Protein AF-A0A495XMD1-F1 (afdb_monomer)

Radius of gyration: 16.18 Å; Cα contacts (8 Å, |Δi|>4): 83; chains: 1; bounding box: 60×33×30 Å

Structure (mmCIF, N/CA/C/O backbone):
data_AF-A0A495XMD1-F1
#
_entry.id   AF-A0A495XMD1-F1
#
loop_
_atom_site.group_PDB
_atom_site.id
_atom_site.type_symbol
_atom_site.label_atom_id
_atom_site.label_alt_id
_atom_site.label_comp_id
_atom_site.label_asym_id
_atom_site.label_entity_id
_atom_site.label_seq_id
_atom_site.pdbx_PDB_ins_code
_atom_site.Cartn_x
_atom_site.Cartn_y
_atom_site.Cartn_z
_atom_site.occupancy
_atom_site.B_iso_or_equiv
_atom_site.auth_seq_id
_atom_site.auth_comp_id
_atom_site.auth_asym_id
_atom_site.auth_atom_id
_atom_site.pdbx_PDB_model_num
ATOM 1 N N . MET A 1 1 ? 47.849 -8.778 -6.206 1.00 33.56 1 MET A N 1
ATOM 2 C CA . MET A 1 1 ? 46.667 -8.423 -7.021 1.00 33.56 1 MET A CA 1
ATOM 3 C C . MET A 1 1 ? 45.785 -7.537 -6.158 1.00 33.56 1 MET A C 1
ATOM 5 O O . MET A 1 1 ? 45.393 -7.989 -5.093 1.00 33.56 1 MET A O 1
ATOM 9 N N . ALA A 1 2 ? 45.587 -6.270 -6.526 1.00 39.09 2 ALA A N 1
ATOM 10 C CA . ALA A 1 2 ? 44.820 -5.316 -5.726 1.00 39.09 2 ALA A CA 1
ATOM 11 C C . ALA A 1 2 ? 43.390 -5.229 -6.270 1.00 39.09 2 ALA A C 1
ATOM 13 O O . ALA A 1 2 ? 43.200 -4.904 -7.441 1.00 39.09 2 ALA A O 1
ATOM 14 N N . ILE A 1 3 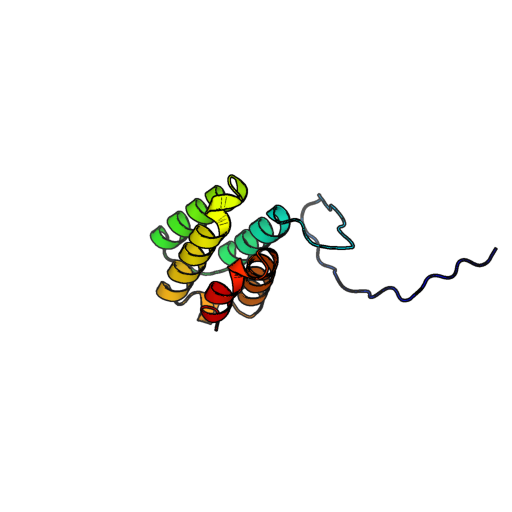? 42.402 -5.543 -5.433 1.00 37.47 3 ILE A N 1
ATOM 15 C CA . ILE A 1 3 ? 40.986 -5.373 -5.758 1.00 37.47 3 ILE A CA 1
ATOM 16 C C . ILE A 1 3 ? 40.556 -4.043 -5.138 1.00 37.47 3 ILE A C 1
ATOM 18 O O . ILE A 1 3 ? 40.462 -3.923 -3.919 1.00 37.47 3 ILE A O 1
ATOM 22 N N . ASN A 1 4 ? 40.337 -3.034 -5.983 1.00 34.25 4 ASN A N 1
ATOM 23 C CA . ASN A 1 4 ? 39.693 -1.786 -5.586 1.00 34.25 4 ASN A CA 1
ATOM 24 C C . ASN A 1 4 ? 38.201 -2.059 -5.379 1.00 34.25 4 ASN A C 1
ATOM 26 O O . ASN A 1 4 ? 37.441 -2.134 -6.342 1.00 34.25 4 ASN A O 1
ATOM 30 N N . ILE A 1 5 ? 37.787 -2.225 -4.126 1.00 39.69 5 ILE A N 1
ATOM 31 C CA . ILE A 1 5 ? 36.374 -2.255 -3.755 1.00 39.69 5 ILE A CA 1
ATOM 32 C C . ILE A 1 5 ? 35.972 -0.812 -3.421 1.00 39.69 5 ILE A C 1
ATOM 34 O O . ILE A 1 5 ? 36.284 -0.307 -2.344 1.00 39.69 5 ILE A O 1
ATOM 38 N N . GLY A 1 6 ? 35.319 -0.131 -4.365 1.00 34.97 6 GLY A N 1
ATOM 39 C CA . GLY A 1 6 ? 34.662 1.153 -4.110 1.00 34.97 6 GLY A CA 1
ATOM 40 C C . GLY A 1 6 ? 33.524 1.013 -3.091 1.00 34.97 6 GLY A C 1
ATOM 41 O O . GLY A 1 6 ? 32.921 -0.053 -2.973 1.00 34.97 6 GLY A O 1
ATOM 42 N N . SER A 1 7 ? 33.278 2.097 -2.352 1.00 41.47 7 SER A N 1
ATOM 43 C C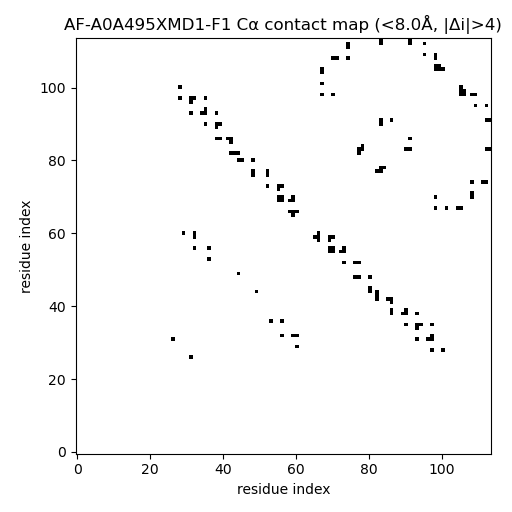A . SER A 1 7 ? 32.345 2.273 -1.229 1.00 41.47 7 SER A CA 1
ATOM 44 C C . SER A 1 7 ? 31.161 1.298 -1.180 1.00 41.47 7 SER A C 1
ATOM 46 O O . SER A 1 7 ? 30.182 1.451 -1.908 1.00 41.47 7 SER A O 1
ATOM 48 N N . GLN A 1 8 ? 31.214 0.331 -0.261 1.00 39.41 8 GLN A N 1
ATOM 49 C CA . GLN A 1 8 ? 30.073 -0.523 0.066 1.00 39.41 8 GLN A CA 1
ATOM 50 C C . GLN A 1 8 ? 29.243 0.154 1.160 1.00 39.41 8 GLN A C 1
ATOM 52 O O . GLN A 1 8 ? 29.664 0.236 2.313 1.00 39.41 8 GLN A O 1
ATOM 57 N N . HIS A 1 9 ? 28.068 0.665 0.792 1.00 36.72 9 HIS A N 1
ATOM 58 C CA . HIS A 1 9 ? 27.081 1.152 1.751 1.00 36.72 9 HIS A CA 1
ATOM 59 C C . HIS A 1 9 ? 26.444 -0.064 2.435 1.00 36.72 9 HIS A C 1
ATOM 61 O O . HIS A 1 9 ? 25.594 -0.750 1.869 1.00 36.72 9 HIS A O 1
ATOM 67 N N . ALA A 1 10 ? 26.925 -0.369 3.639 1.00 43.38 10 ALA A N 1
ATOM 68 C CA . ALA A 1 10 ? 26.370 -1.398 4.499 1.00 43.38 10 ALA A CA 1
ATOM 69 C C . ALA A 1 10 ? 25.021 -0.934 5.056 1.00 43.38 10 ALA A C 1
ATOM 71 O O . ALA A 1 10 ? 24.926 0.139 5.651 1.00 43.38 10 ALA A O 1
ATOM 72 N N . GLY A 1 11 ? 23.993 -1.766 4.915 1.00 38.75 11 GLY A N 1
ATOM 73 C CA . GLY A 1 11 ? 22.785 -1.599 5.707 1.00 38.75 11 GLY A CA 1
ATOM 74 C C . GLY A 1 11 ? 21.582 -2.324 5.151 1.00 38.75 11 GLY A C 1
ATOM 75 O O . GLY A 1 11 ? 20.721 -1.656 4.610 1.00 38.75 11 GLY A O 1
ATOM 76 N N . VAL A 1 12 ? 21.502 -3.645 5.347 1.00 38.16 12 VAL A N 1
ATOM 77 C CA . VAL A 1 12 ? 20.264 -4.312 5.791 1.00 38.16 12 VAL A CA 1
ATOM 78 C C . VAL A 1 12 ? 20.641 -5.614 6.506 1.00 38.16 12 VAL A C 1
ATOM 80 O O . VAL A 1 12 ? 21.241 -6.507 5.914 1.00 38.16 12 VAL A O 1
ATOM 83 N N . ILE A 1 13 ? 20.235 -5.733 7.770 1.00 38.84 13 ILE A N 1
ATOM 84 C CA . ILE A 1 13 ? 20.025 -7.014 8.450 1.00 38.84 13 ILE A CA 1
ATOM 85 C C . ILE A 1 13 ? 18.629 -6.938 9.073 1.00 38.84 13 ILE A C 1
ATOM 87 O O . ILE A 1 13 ? 18.364 -6.013 9.836 1.00 38.84 13 ILE A O 1
ATOM 91 N N . ASN A 1 14 ? 17.744 -7.886 8.754 1.00 34.41 14 ASN A N 1
ATOM 92 C CA . ASN A 1 14 ? 17.184 -8.808 9.748 1.00 34.41 14 ASN A CA 1
ATOM 93 C C . ASN A 1 14 ? 16.365 -9.930 9.097 1.00 34.41 14 ASN A C 1
ATOM 95 O O . ASN A 1 14 ? 15.841 -9.799 7.998 1.00 34.41 14 ASN A O 1
ATOM 99 N N . ASN A 1 15 ? 16.368 -11.059 9.795 1.00 38.22 15 ASN A N 1
ATOM 100 C CA . ASN A 1 15 ? 16.258 -12.429 9.313 1.00 38.22 15 ASN A CA 1
ATOM 101 C C . ASN A 1 15 ? 15.210 -13.166 10.167 1.00 38.22 15 ASN A C 1
ATOM 103 O O . ASN A 1 15 ? 15.270 -13.046 11.389 1.00 38.22 15 ASN A O 1
ATOM 107 N N . ALA A 1 16 ? 14.301 -13.923 9.546 1.00 37.59 16 ALA A N 1
ATOM 108 C CA . ALA A 1 16 ? 13.634 -15.107 10.105 1.00 37.59 16 ALA A CA 1
ATOM 109 C C . ALA A 1 16 ? 12.901 -15.828 8.952 1.00 37.59 16 ALA A C 1
ATOM 111 O O . ALA A 1 16 ? 12.101 -15.201 8.276 1.00 37.59 16 ALA A O 1
ATOM 112 N N . GLU A 1 17 ? 13.178 -17.116 8.725 1.00 37.53 17 GLU A N 1
ATOM 113 C CA . GLU A 1 17 ? 12.633 -17.968 7.637 1.00 37.53 17 GLU A CA 1
ATOM 114 C C . GLU A 1 17 ? 13.292 -17.863 6.240 1.00 37.53 17 GLU A C 1
ATOM 116 O O . GLU A 1 17 ? 12.654 -17.702 5.205 1.00 37.53 17 GLU A O 1
ATOM 121 N N . GLY A 1 18 ? 14.605 -18.095 6.186 1.00 34.62 18 GLY A N 1
ATOM 122 C CA . GLY A 1 18 ? 15.144 -19.178 5.344 1.00 34.62 18 GLY A CA 1
ATOM 123 C C . GLY A 1 18 ? 15.155 -19.072 3.809 1.00 34.62 18 GLY A C 1
ATOM 124 O O . GLY A 1 18 ? 15.693 -19.987 3.200 1.00 34.62 18 GLY A O 1
ATOM 125 N N . ASN A 1 19 ? 14.663 -18.006 3.173 1.00 41.47 19 ASN A N 1
ATOM 126 C CA . ASN A 1 19 ? 14.782 -17.799 1.719 1.00 41.47 19 ASN A CA 1
ATOM 127 C C . ASN A 1 19 ? 15.215 -16.353 1.412 1.00 41.47 19 ASN A C 1
ATOM 129 O O . ASN A 1 19 ? 14.378 -15.466 1.277 1.00 41.47 19 ASN A O 1
ATOM 133 N N . GLN A 1 20 ? 16.523 -16.087 1.298 1.00 41.38 20 GLN A N 1
ATOM 134 C CA . GLN A 1 20 ? 17.024 -14.763 0.898 1.00 41.38 20 GLN A CA 1
ATOM 135 C C . GLN A 1 20 ? 17.401 -14.715 -0.584 1.00 41.38 20 GLN A C 1
ATOM 137 O O . GLN A 1 20 ? 18.403 -15.292 -1.003 1.00 41.38 20 GLN A O 1
ATOM 142 N N . THR A 1 21 ? 16.660 -13.908 -1.343 1.00 37.06 21 THR A N 1
ATOM 143 C CA . THR A 1 21 ? 17.142 -13.302 -2.588 1.00 37.06 21 THR A CA 1
ATOM 144 C C . THR A 1 21 ? 17.772 -11.956 -2.238 1.00 37.06 21 THR A C 1
ATOM 146 O O . THR A 1 21 ? 17.098 -11.043 -1.763 1.00 37.06 21 THR A O 1
ATOM 149 N N . VAL A 1 22 ? 19.083 -11.833 -2.439 1.00 34.91 22 VAL A N 1
ATOM 150 C CA . VAL A 1 22 ? 19.828 -10.581 -2.251 1.00 34.91 22 VAL A CA 1
ATOM 151 C C . VAL A 1 22 ? 19.615 -9.700 -3.484 1.00 34.91 22 VAL A C 1
ATOM 153 O O . VAL A 1 22 ? 20.102 -10.037 -4.559 1.00 34.91 22 VAL A O 1
ATOM 156 N N . HIS A 1 23 ? 18.931 -8.562 -3.344 1.00 42.78 23 HIS A N 1
ATOM 157 C CA . HIS A 1 23 ? 18.856 -7.548 -4.402 1.00 42.78 23 HIS A CA 1
ATOM 158 C C . HIS A 1 23 ? 19.670 -6.313 -4.011 1.00 42.78 23 HIS A C 1
ATOM 160 O O . HIS A 1 23 ? 19.207 -5.433 -3.288 1.00 42.78 23 HIS A O 1
ATOM 166 N N . ILE A 1 24 ? 20.905 -6.257 -4.510 1.00 37.44 24 ILE A N 1
ATOM 167 C CA . ILE A 1 24 ? 21.671 -5.014 -4.606 1.00 37.44 24 ILE A CA 1
ATOM 168 C C . ILE A 1 24 ? 21.225 -4.343 -5.910 1.00 37.44 24 ILE A C 1
ATOM 170 O O . ILE A 1 24 ? 21.588 -4.795 -6.993 1.00 37.44 24 ILE A O 1
ATOM 174 N N . GLY A 1 25 ? 20.425 -3.283 -5.794 1.00 42.91 25 GLY A N 1
ATOM 175 C CA . GLY A 1 25 ? 19.936 -2.484 -6.923 1.00 42.91 25 GLY A CA 1
ATOM 176 C C . GLY A 1 25 ? 18.469 -2.752 -7.257 1.00 42.91 25 GLY A C 1
ATOM 177 O O . GLY A 1 25 ? 18.096 -3.889 -7.509 1.00 42.91 25 GLY A O 1
ATOM 178 N N . ASN A 1 26 ? 17.669 -1.677 -7.237 1.00 51.34 26 ASN A N 1
ATOM 179 C CA . ASN A 1 26 ? 16.256 -1.579 -7.627 1.00 51.34 26 ASN A CA 1
ATOM 180 C C . ASN A 1 26 ? 15.390 -2.788 -7.246 1.00 51.34 26 ASN A C 1
ATOM 182 O O . ASN A 1 26 ? 15.298 -3.761 -7.992 1.00 51.34 26 ASN A O 1
ATOM 186 N N . ALA A 1 27 ? 14.693 -2.693 -6.108 1.00 59.69 27 ALA A N 1
ATOM 187 C CA . ALA A 1 27 ? 13.622 -3.631 -5.788 1.00 59.69 27 ALA A CA 1
ATOM 188 C C . ALA A 1 27 ? 12.678 -3.751 -6.995 1.00 59.69 27 ALA A C 1
ATOM 190 O O . ALA A 1 27 ? 12.198 -2.746 -7.525 1.00 59.69 27 ALA A O 1
ATOM 191 N N . THR A 1 28 ? 12.459 -4.978 -7.464 1.00 73.81 28 THR A N 1
ATOM 192 C CA . THR A 1 28 ? 11.507 -5.228 -8.544 1.00 73.81 28 THR A CA 1
ATOM 193 C C . THR A 1 28 ? 10.110 -4.837 -8.077 1.00 73.81 28 THR A C 1
ATOM 195 O O . THR A 1 28 ? 9.804 -4.882 -6.886 1.00 73.81 28 THR A O 1
ATOM 198 N N . TYR A 1 29 ? 9.246 -4.467 -9.018 1.00 76.31 29 TYR A N 1
ATOM 199 C CA . TYR A 1 29 ? 7.867 -4.078 -8.731 1.00 76.31 29 TYR A CA 1
ATOM 200 C C . TYR A 1 29 ? 7.152 -5.063 -7.782 1.00 76.31 29 TYR A C 1
ATOM 202 O O . TYR A 1 29 ? 6.589 -4.649 -6.774 1.00 76.31 29 TYR A O 1
ATOM 210 N N . ASN A 1 30 ? 7.285 -6.372 -8.020 1.00 78.25 30 ASN A N 1
ATOM 211 C CA . ASN A 1 30 ? 6.699 -7.404 -7.157 1.00 78.25 30 ASN A CA 1
ATOM 212 C C . ASN A 1 30 ? 7.280 -7.399 -5.732 1.00 78.25 30 ASN A C 1
ATOM 214 O O . ASN A 1 30 ? 6.528 -7.540 -4.776 1.00 78.25 30 ASN A O 1
ATOM 218 N N . ALA A 1 31 ? 8.585 -7.156 -5.568 1.00 82.31 31 ALA A N 1
ATOM 219 C CA . ALA A 1 31 ? 9.200 -7.052 -4.244 1.00 82.31 31 ALA A CA 1
ATOM 220 C C . ALA A 1 31 ? 8.686 -5.830 -3.457 1.00 82.31 31 ALA A C 1
ATOM 222 O O . ALA A 1 31 ? 8.554 -5.889 -2.237 1.00 82.31 31 ALA A O 1
ATOM 223 N N . LEU A 1 32 ? 8.365 -4.729 -4.145 1.00 82.88 32 LEU A N 1
ATOM 224 C CA . LEU A 1 32 ? 7.744 -3.554 -3.525 1.00 82.88 32 LEU A CA 1
ATOM 225 C C . LEU A 1 32 ? 6.304 -3.843 -3.083 1.00 82.88 32 LEU A C 1
ATOM 227 O O . LEU A 1 32 ? 5.899 -3.422 -2.000 1.00 82.88 32 LEU A O 1
ATOM 231 N N . VAL A 1 33 ? 5.546 -4.593 -3.886 1.00 84.25 33 VAL A N 1
ATOM 232 C CA . VAL A 1 33 ? 4.190 -5.042 -3.532 1.00 84.25 33 VAL A CA 1
ATOM 233 C C . VAL A 1 33 ? 4.224 -5.968 -2.317 1.00 84.25 33 VAL A C 1
ATOM 23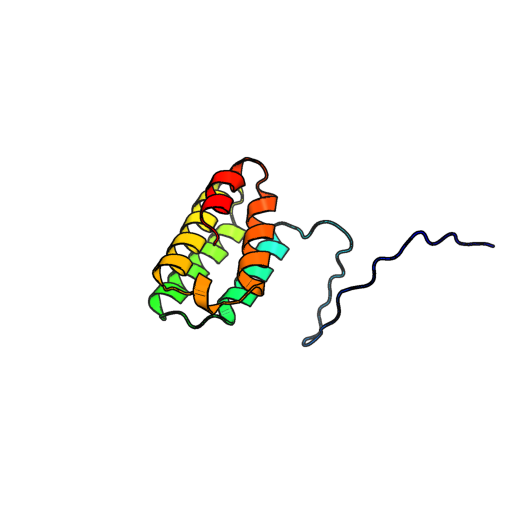5 O O . VAL A 1 33 ? 3.471 -5.753 -1.366 1.00 84.25 33 VAL A O 1
ATOM 238 N N . ASP A 1 34 ? 5.129 -6.947 -2.302 1.00 84.62 34 ASP A N 1
ATOM 239 C CA . ASP A 1 34 ? 5.296 -7.859 -1.169 1.00 84.62 34 ASP A CA 1
ATOM 240 C C . ASP A 1 34 ? 5.712 -7.111 0.099 1.00 84.62 34 ASP A C 1
ATOM 242 O O . ASP A 1 34 ? 5.163 -7.361 1.173 1.00 84.62 34 ASP A O 1
ATOM 246 N N . ARG A 1 35 ? 6.579 -6.100 -0.026 1.00 84.56 35 ARG A N 1
ATOM 247 C CA . ARG A 1 35 ? 6.942 -5.252 1.110 1.00 84.56 35 ARG A CA 1
ATOM 248 C C . ARG A 1 35 ? 5.745 -4.493 1.684 1.00 84.56 35 ARG A C 1
ATOM 250 O O . ARG A 1 35 ? 5.592 -4.427 2.900 1.00 84.56 35 ARG A O 1
ATOM 257 N N . VAL A 1 36 ? 4.878 -3.935 0.837 1.00 86.06 36 VAL A N 1
ATOM 258 C CA . VAL A 1 36 ? 3.646 -3.272 1.301 1.00 86.06 36 VAL A CA 1
ATOM 259 C C . VAL A 1 36 ? 2.723 -4.268 2.005 1.00 86.06 36 VAL A C 1
ATOM 261 O O . VAL A 1 36 ? 2.167 -3.935 3.051 1.00 86.06 36 VAL A O 1
ATOM 264 N N . ARG A 1 37 ? 2.593 -5.501 1.498 1.00 87.25 37 ARG A N 1
ATOM 265 C CA . ARG A 1 37 ? 1.798 -6.555 2.154 1.00 87.25 37 ARG A CA 1
ATOM 266 C C . ARG A 1 37 ? 2.319 -6.888 3.548 1.00 87.25 37 ARG A C 1
ATOM 268 O O . ARG A 1 37 ? 1.520 -7.017 4.473 1.00 87.25 37 ARG A O 1
ATOM 275 N N . GLU A 1 38 ? 3.634 -7.018 3.712 1.00 86.75 38 GLU A N 1
ATOM 276 C CA . GLU A 1 38 ? 4.253 -7.259 5.021 1.00 86.75 38 GLU A CA 1
ATOM 277 C C . GLU A 1 38 ? 3.920 -6.149 6.019 1.00 86.75 38 GLU A C 1
ATOM 279 O O . GLU A 1 38 ? 3.478 -6.427 7.133 1.00 86.75 38 GLU A O 1
ATOM 284 N N . GLU A 1 39 ? 4.081 -4.890 5.613 1.00 85.69 39 GLU A N 1
ATOM 285 C CA . GLU A 1 39 ? 3.791 -3.749 6.481 1.00 85.69 39 GLU A CA 1
ATOM 286 C C . GLU A 1 39 ? 2.298 -3.700 6.847 1.00 85.69 39 GLU A C 1
ATOM 288 O O . GLU A 1 39 ? 1.957 -3.562 8.019 1.00 85.69 39 GLU A O 1
ATOM 293 N N . VAL A 1 40 ? 1.393 -3.920 5.884 1.00 85.25 40 VAL A N 1
ATOM 294 C CA . VAL A 1 40 ? -0.066 -3.957 6.112 1.00 85.25 40 VAL A CA 1
ATOM 295 C C . VAL A 1 40 ? -0.495 -5.096 7.047 1.00 85.25 40 VAL A C 1
ATOM 297 O O . VAL A 1 40 ? -1.447 -4.939 7.822 1.00 85.25 40 VAL A O 1
ATOM 300 N N . ARG A 1 41 ? 0.189 -6.248 7.032 1.00 84.44 41 ARG A N 1
ATOM 301 C CA . ARG A 1 41 ? -0.090 -7.350 7.975 1.00 84.44 41 ARG A CA 1
ATOM 302 C C . ARG A 1 41 ? 0.106 -6.929 9.429 1.00 84.44 41 ARG A C 1
ATOM 304 O O . ARG A 1 41 ? -0.657 -7.372 10.284 1.00 84.44 41 ARG A O 1
ATOM 311 N N . ASN A 1 42 ? 1.056 -6.035 9.687 1.00 81.38 42 ASN A N 1
ATOM 312 C CA . ASN A 1 42 ? 1.354 -5.534 11.028 1.00 81.38 42 ASN A CA 1
ATOM 313 C C . ASN A 1 42 ? 0.415 -4.404 11.482 1.00 81.38 42 ASN A C 1
ATOM 315 O O . ASN A 1 42 ? 0.425 -4.031 12.655 1.00 81.38 42 ASN A O 1
ATOM 319 N N . VAL A 1 43 ? -0.421 -3.868 10.588 1.00 83.06 43 VAL A N 1
ATOM 320 C CA . VAL A 1 43 ? -1.363 -2.797 10.925 1.00 83.06 43 VAL A CA 1
ATOM 321 C C . VAL A 1 43 ? -2.679 -3.376 11.431 1.00 83.06 43 VAL A C 1
ATOM 323 O O . VAL A 1 43 ? -3.275 -4.208 10.742 1.00 83.06 43 VAL A O 1
ATOM 326 N N . PRO A 1 44 ? -3.201 -2.929 12.586 1.00 81.94 44 PRO A N 1
ATOM 327 C CA . PRO A 1 44 ? -4.542 -3.291 13.019 1.00 81.94 44 PRO A CA 1
ATOM 328 C C . PRO A 1 44 ? -5.582 -2.660 12.081 1.00 81.94 44 PRO A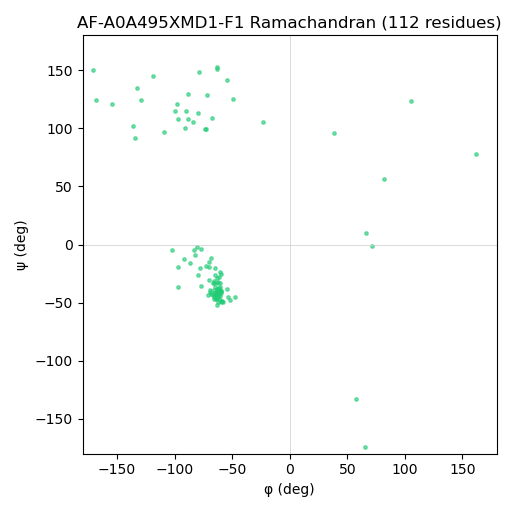 C 1
ATOM 330 O O . PRO A 1 44 ? -5.801 -1.451 12.086 1.00 81.94 44 PRO A O 1
ATOM 333 N N . LEU A 1 45 ? -6.223 -3.499 11.267 1.00 83.06 45 LEU A N 1
ATOM 334 C CA . LEU A 1 45 ? -7.286 -3.124 10.334 1.00 83.06 45 LEU A CA 1
ATOM 335 C C . LEU A 1 45 ? -8.583 -3.865 10.682 1.00 83.06 45 LEU A C 1
ATOM 337 O O . LEU A 1 45 ? -8.518 -5.040 11.062 1.00 83.06 45 LEU A O 1
ATOM 341 N N . PRO A 1 46 ? -9.760 -3.236 10.500 1.00 87.19 46 PRO A N 1
ATOM 342 C CA . PRO A 1 46 ? -11.031 -3.950 10.523 1.00 87.19 46 PRO A CA 1
ATOM 343 C C . PRO A 1 46 ? -11.020 -5.117 9.516 1.00 87.19 46 PRO A C 1
ATOM 345 O O . PRO A 1 46 ? -10.503 -4.939 8.412 1.00 87.19 46 PRO A O 1
ATOM 348 N N . PRO A 1 47 ? -11.613 -6.286 9.831 1.00 83.50 47 PRO A N 1
ATOM 349 C CA . PRO A 1 47 ? -11.544 -7.471 8.967 1.00 83.50 47 PRO A CA 1
ATOM 350 C C . PRO A 1 47 ? -12.021 -7.235 7.528 1.00 83.50 47 PRO A C 1
ATOM 352 O O . PRO A 1 47 ? -11.406 -7.736 6.592 1.00 83.50 47 PRO A O 1
ATOM 355 N N . ALA A 1 48 ? -13.076 -6.432 7.350 1.00 86.00 48 ALA A N 1
ATOM 356 C CA . ALA A 1 48 ? -13.590 -6.065 6.030 1.00 86.00 48 ALA A CA 1
ATOM 357 C C . ALA A 1 48 ? -12.573 -5.237 5.223 1.00 86.00 48 ALA A C 1
ATOM 359 O O . ALA A 1 48 ? -12.284 -5.562 4.077 1.00 86.00 48 ALA A O 1
ATOM 360 N N . VAL A 1 49 ? -11.955 -4.230 5.854 1.00 87.12 49 VAL A N 1
ATOM 361 C CA . VAL A 1 49 ? -10.925 -3.392 5.217 1.00 87.12 49 VAL A CA 1
ATOM 362 C C . VAL A 1 49 ? -9.682 -4.214 4.888 1.00 87.12 49 VAL A C 1
ATOM 364 O O . VAL A 1 49 ? -9.096 -4.034 3.827 1.00 87.12 49 VAL A O 1
ATOM 367 N N . ARG A 1 50 ? -9.286 -5.143 5.769 1.00 88.12 50 ARG A N 1
ATOM 368 C CA . ARG A 1 50 ? -8.158 -6.043 5.504 1.00 88.12 50 ARG A CA 1
ATOM 369 C C . ARG A 1 50 ? -8.399 -6.884 4.252 1.00 88.12 50 ARG A C 1
ATOM 371 O O . ARG A 1 50 ? -7.535 -6.908 3.387 1.00 88.12 50 ARG A O 1
ATOM 378 N N . ALA A 1 51 ? -9.565 -7.519 4.141 1.00 87.31 51 ALA A N 1
ATOM 379 C CA . ALA A 1 51 ? -9.897 -8.343 2.981 1.00 87.31 51 ALA A CA 1
ATOM 380 C C . ALA A 1 51 ? -9.871 -7.538 1.669 1.00 87.31 51 ALA A C 1
ATOM 382 O O . ALA A 1 51 ? -9.373 -8.029 0.659 1.00 87.31 51 ALA A O 1
ATOM 383 N N . GLU A 1 52 ? -10.359 -6.294 1.688 1.00 89.25 52 GLU A N 1
ATOM 384 C CA . GLU A 1 52 ? -10.312 -5.408 0.519 1.00 89.25 52 GLU A CA 1
ATOM 385 C C . GLU A 1 52 ? -8.883 -4.974 0.164 1.00 89.25 52 GLU A C 1
ATOM 387 O O . GLU A 1 52 ? -8.509 -4.996 -1.009 1.00 89.25 52 GLU A O 1
ATOM 392 N N . VAL A 1 53 ? -8.060 -4.623 1.158 1.00 88.88 53 VAL A N 1
ATOM 393 C CA . VAL A 1 53 ? -6.653 -4.262 0.929 1.00 88.88 53 VAL A CA 1
ATOM 394 C C . VAL A 1 53 ? -5.863 -5.448 0.373 1.00 88.88 53 VAL A C 1
ATOM 396 O O . VAL A 1 53 ? -5.120 -5.273 -0.592 1.00 88.88 53 VAL A O 1
ATOM 399 N N . ASP A 1 54 ? -6.045 -6.646 0.931 1.00 87.81 54 ASP A N 1
ATOM 400 C CA . ASP A 1 54 ? -5.372 -7.861 0.462 1.00 87.81 54 ASP A CA 1
ATOM 401 C C . ASP A 1 54 ? -5.785 -8.196 -0.982 1.00 87.81 54 ASP A C 1
ATOM 403 O O . ASP A 1 54 ? -4.922 -8.442 -1.825 1.00 87.81 54 ASP A O 1
ATOM 407 N N . ALA A 1 55 ? -7.079 -8.098 -1.311 1.00 87.88 55 ALA A N 1
ATOM 408 C CA . ALA A 1 55 ? -7.579 -8.325 -2.668 1.00 87.88 55 ALA A CA 1
ATOM 409 C C . ALA A 1 55 ? -7.013 -7.323 -3.690 1.00 87.88 55 ALA A C 1
ATOM 411 O O . ALA A 1 55 ? -6.666 -7.700 -4.814 1.00 87.88 55 ALA A O 1
ATOM 412 N N . GLU A 1 56 ? -6.891 -6.044 -3.321 1.00 88.44 56 GLU A N 1
ATOM 413 C CA . GLU A 1 56 ? -6.278 -5.048 -4.201 1.00 88.44 56 GLU A CA 1
ATOM 414 C C . GLU A 1 56 ? -4.772 -5.281 -4.354 1.00 88.44 56 GLU A C 1
ATOM 416 O O . GLU A 1 56 ? -4.271 -5.213 -5.475 1.00 88.44 56 GLU A O 1
ATOM 421 N N . LEU A 1 57 ? -4.050 -5.630 -3.283 1.00 85.19 57 LEU A N 1
ATOM 422 C CA . LEU A 1 57 ? -2.624 -5.970 -3.352 1.00 85.19 57 LEU A CA 1
ATOM 423 C C . LEU A 1 57 ? -2.360 -7.254 -4.157 1.00 85.19 57 LEU A C 1
ATOM 425 O O . LEU A 1 57 ? -1.315 -7.368 -4.797 1.00 85.19 57 LEU A O 1
ATOM 429 N N . ASP A 1 58 ? -3.277 -8.221 -4.159 1.00 84.56 58 ASP A N 1
ATOM 430 C CA . ASP A 1 58 ? -3.242 -9.396 -5.044 1.00 84.56 58 ASP A CA 1
ATOM 431 C C . ASP A 1 58 ? -3.434 -9.028 -6.510 1.00 84.56 58 ASP A C 1
ATOM 433 O O . ASP A 1 58 ? -2.671 -9.472 -7.370 1.00 84.56 58 ASP A O 1
ATOM 437 N N . ALA A 1 59 ? -4.376 -8.138 -6.803 1.00 80.94 59 ALA A N 1
ATOM 438 C CA . ALA A 1 59 ? -4.605 -7.685 -8.166 1.00 80.94 59 ALA A CA 1
ATOM 439 C C . ALA A 1 59 ? -3.467 -6.794 -8.710 1.00 80.94 59 ALA A C 1
ATOM 441 O O . ALA A 1 59 ? -3.185 -6.819 -9.908 1.00 80.94 59 ALA A O 1
ATOM 442 N N . VAL A 1 60 ? -2.791 -6.035 -7.841 1.00 78.12 60 VAL A N 1
ATOM 443 C CA . VAL A 1 60 ? -1.598 -5.226 -8.161 1.00 78.12 60 VAL A CA 1
ATOM 444 C C . VAL A 1 60 ? -0.449 -6.111 -8.664 1.00 78.12 60 VAL A C 1
ATOM 446 O O . VAL A 1 60 ? 0.192 -5.764 -9.650 1.00 78.12 60 VAL A O 1
ATOM 449 N N . GLY A 1 61 ? -0.230 -7.287 -8.063 1.00 66.81 61 GLY A N 1
ATOM 450 C CA . GLY A 1 61 ? 0.817 -8.224 -8.495 1.00 66.81 61 GLY A CA 1
ATOM 451 C C . GLY A 1 61 ? 0.557 -8.916 -9.843 1.00 66.81 61 GLY A C 1
ATOM 452 O O . GLY A 1 61 ? 1.480 -9.496 -10.413 1.00 66.81 61 GLY A O 1
ATOM 453 N N . GLY A 1 62 ? -0.679 -8.868 -10.358 1.00 63.91 62 GLY A N 1
ATOM 454 C CA . GLY A 1 62 ? -1.085 -9.560 -11.587 1.00 63.91 62 GLY A CA 1
ATOM 455 C C . GLY A 1 62 ? -1.084 -8.703 -12.858 1.00 63.91 62 GLY A C 1
ATOM 456 O O . GLY A 1 62 ? -0.744 -9.212 -13.924 1.00 63.91 62 GLY A O 1
ATOM 457 N N . ASP A 1 63 ? -1.457 -7.420 -12.770 1.00 64.81 63 ASP A N 1
ATOM 458 C CA . ASP A 1 63 ? -1.577 -6.526 -13.935 1.00 64.81 63 ASP A CA 1
ATOM 459 C C . ASP A 1 63 ? -0.968 -5.130 -13.665 1.00 64.81 63 ASP A C 1
ATOM 461 O O . ASP A 1 63 ? -1.617 -4.266 -13.058 1.00 64.81 63 ASP A O 1
ATOM 465 N N . PRO A 1 64 ? 0.251 -4.862 -14.178 1.00 59.69 64 PRO A N 1
ATOM 466 C CA . PRO A 1 64 ? 0.940 -3.582 -14.018 1.00 59.69 64 PRO A CA 1
ATOM 467 C C . PRO A 1 64 ? 0.180 -2.383 -14.597 1.00 59.69 64 PRO A C 1
ATOM 469 O O . PRO A 1 64 ? 0.381 -1.255 -14.151 1.00 59.69 64 PRO A O 1
ATOM 472 N N . SER A 1 65 ? -0.697 -2.591 -15.584 1.00 66.06 65 SER A N 1
ATOM 473 C CA . SER A 1 65 ? -1.400 -1.491 -16.254 1.00 66.06 65 SER A CA 1
ATOM 474 C C . SER A 1 65 ? -2.564 -0.928 -15.430 1.00 66.06 65 SER A C 1
ATOM 476 O O . SER A 1 65 ? -2.946 0.229 -15.601 1.00 66.06 65 SER A O 1
ATOM 478 N N . GLN A 1 66 ? -3.067 -1.697 -14.459 1.00 75.56 66 GLN A N 1
ATOM 479 C CA . GLN A 1 66 ? -4.074 -1.248 -13.487 1.00 75.56 66 GLN A CA 1
ATOM 480 C C . GLN A 1 66 ? -3.485 -0.919 -12.110 1.00 75.56 66 GLN A C 1
ATOM 482 O O . GLN A 1 66 ? -4.196 -0.434 -11.225 1.00 75.56 66 GLN A O 1
ATOM 487 N N . ALA A 1 67 ? -2.189 -1.161 -11.929 1.00 79.69 67 ALA A N 1
ATOM 488 C CA . ALA A 1 67 ? -1.489 -1.051 -10.662 1.00 79.69 67 ALA A CA 1
ATOM 489 C C . ALA A 1 67 ? -1.657 0.304 -9.968 1.00 79.69 67 ALA A C 1
ATOM 491 O O . ALA A 1 67 ? -1.952 0.345 -8.778 1.00 79.69 67 ALA A O 1
ATOM 492 N N . VAL A 1 68 ? -1.523 1.410 -10.705 1.00 81.62 68 VAL A N 1
ATOM 493 C CA . VAL A 1 68 ? -1.607 2.774 -10.152 1.00 81.62 68 VAL A CA 1
ATOM 494 C C . VAL A 1 68 ? -2.972 3.016 -9.499 1.00 81.62 68 VAL A C 1
ATOM 496 O O . VAL A 1 68 ? -3.054 3.435 -8.345 1.00 81.62 68 VAL A O 1
ATOM 499 N N . GLY A 1 69 ? -4.062 2.688 -10.198 1.00 82.88 69 GLY A N 1
ATOM 500 C CA . GLY A 1 69 ? -5.417 2.867 -9.670 1.00 82.88 69 GLY A CA 1
ATOM 501 C C . GLY A 1 69 ? -5.702 1.981 -8.455 1.00 82.88 69 GLY A C 1
ATOM 502 O O . GLY A 1 69 ? -6.368 2.410 -7.515 1.00 82.88 69 GLY A O 1
ATOM 503 N N . ARG A 1 70 ? -5.162 0.759 -8.447 1.00 86.31 70 ARG A N 1
ATOM 504 C CA . ARG A 1 70 ? -5.311 -0.191 -7.336 1.00 86.31 70 ARG A CA 1
ATOM 505 C C . ARG A 1 70 ? -4.515 0.226 -6.105 1.00 86.31 70 ARG A C 1
ATOM 507 O O . ARG A 1 70 ? -5.062 0.228 -5.006 1.00 86.31 70 ARG A O 1
ATOM 514 N N . VAL A 1 71 ? -3.273 0.676 -6.285 1.00 86.19 71 VAL A N 1
ATOM 515 C CA . VAL A 1 71 ? -2.463 1.252 -5.200 1.00 86.19 71 VAL A CA 1
ATOM 516 C C . VAL A 1 71 ? -3.150 2.488 -4.620 1.00 86.19 71 VAL A C 1
ATOM 518 O O . VAL A 1 71 ? -3.207 2.632 -3.402 1.00 86.19 71 VAL A O 1
ATOM 521 N N . GLY A 1 72 ? -3.775 3.326 -5.451 1.00 85.75 72 GLY A N 1
ATOM 522 C CA . GLY A 1 72 ? -4.604 4.433 -4.966 1.00 85.75 72 GLY A CA 1
ATOM 523 C C . GLY A 1 72 ? -5.786 3.990 -4.100 1.00 85.75 72 GLY A C 1
ATOM 524 O O . GLY A 1 72 ? -6.050 4.608 -3.067 1.00 85.75 72 GLY A O 1
ATOM 525 N N . ARG A 1 73 ? -6.462 2.888 -4.455 1.00 87.81 73 ARG A N 1
ATOM 526 C CA . ARG A 1 73 ? -7.525 2.307 -3.617 1.00 87.81 73 ARG A CA 1
ATOM 527 C C . ARG A 1 73 ? -6.988 1.776 -2.291 1.00 87.81 73 ARG A C 1
ATOM 529 O O . ARG A 1 73 ? -7.585 2.065 -1.259 1.00 87.81 73 ARG A O 1
ATOM 536 N N . VAL A 1 74 ? -5.836 1.103 -2.294 1.00 88.56 74 VAL A N 1
ATOM 537 C CA . VAL A 1 74 ? -5.158 0.654 -1.064 1.00 88.56 74 VAL A CA 1
ATOM 538 C C . VAL A 1 74 ? -4.845 1.840 -0.148 1.00 88.56 74 VAL A C 1
ATOM 540 O O . VAL A 1 74 ? -5.218 1.821 1.024 1.00 88.56 74 VAL A O 1
ATOM 543 N N . VAL A 1 75 ? -4.235 2.907 -0.675 1.00 87.44 75 VAL A N 1
ATOM 544 C CA . VAL A 1 75 ? -3.942 4.129 0.099 1.00 87.44 75 VAL A CA 1
ATOM 545 C C . VAL A 1 75 ? -5.230 4.753 0.653 1.00 87.44 75 VAL A C 1
ATOM 547 O O . VAL A 1 75 ? -5.271 5.143 1.820 1.00 87.44 75 VAL A O 1
ATOM 550 N N . GLY A 1 76 ? -6.304 4.797 -0.140 1.00 86.62 76 GLY A N 1
ATOM 551 C CA . GLY A 1 76 ? -7.616 5.292 0.287 1.00 86.62 76 GLY A CA 1
ATOM 552 C C . GLY A 1 76 ? -8.236 4.481 1.430 1.00 86.62 76 GLY A C 1
ATOM 553 O O . GLY A 1 76 ? -8.679 5.061 2.425 1.00 86.62 76 GLY A O 1
ATOM 554 N N . LEU A 1 77 ? -8.217 3.150 1.328 1.00 88.19 77 LEU A N 1
ATOM 555 C CA . LEU A 1 77 ? -8.717 2.241 2.362 1.00 88.19 77 LEU A CA 1
ATOM 556 C C . LEU A 1 77 ? -7.926 2.397 3.663 1.00 88.19 77 LEU A C 1
ATOM 558 O O . LEU A 1 77 ? -8.516 2.629 4.720 1.00 88.19 77 LEU A O 1
ATOM 562 N N . LEU A 1 78 ? -6.593 2.379 3.583 1.00 85.19 78 LEU A N 1
ATOM 563 C CA . LEU A 1 78 ? -5.716 2.569 4.740 1.00 85.19 78 LEU A CA 1
ATOM 564 C C . LEU A 1 78 ? -5.918 3.942 5.396 1.00 85.19 78 LEU A C 1
ATOM 566 O O . LEU A 1 78 ? -5.914 4.053 6.623 1.00 85.19 78 LEU A O 1
ATOM 570 N N . ARG A 1 79 ? -6.151 4.994 4.604 1.00 85.38 79 ARG A N 1
ATOM 571 C CA . ARG A 1 79 ? -6.477 6.326 5.123 1.00 85.38 79 ARG A CA 1
ATOM 572 C C . ARG A 1 79 ? -7.829 6.350 5.834 1.00 85.38 79 ARG A C 1
ATOM 574 O O . ARG A 1 79 ? -7.912 6.879 6.938 1.00 85.38 79 ARG A O 1
ATOM 581 N N . SER A 1 80 ? -8.870 5.772 5.230 1.00 84.88 80 SER A N 1
ATOM 582 C CA . SER A 1 80 ? -10.219 5.726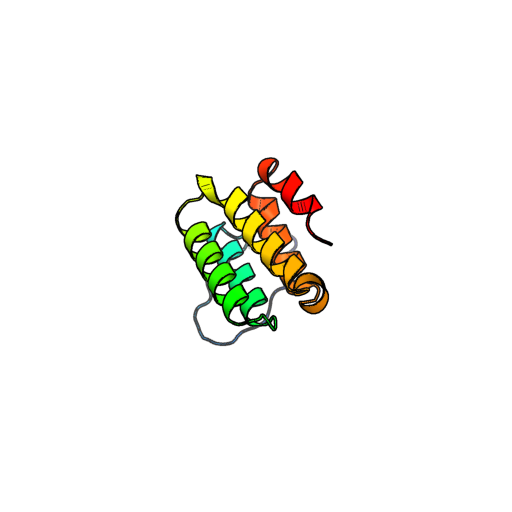 5.817 1.00 84.88 80 SER A CA 1
ATOM 583 C C . SER A 1 80 ? -10.266 4.951 7.135 1.00 84.88 80 SER A C 1
ATOM 585 O O . SER A 1 80 ? -11.002 5.324 8.044 1.00 84.88 80 SER A O 1
ATOM 587 N N . ALA A 1 81 ? -9.424 3.924 7.269 1.00 83.50 81 ALA A N 1
ATOM 588 C CA . ALA A 1 81 ? -9.285 3.139 8.489 1.00 83.50 81 ALA A CA 1
ATOM 589 C C . ALA A 1 81 ? -8.393 3.807 9.552 1.00 83.50 81 ALA A C 1
ATOM 591 O O . ALA A 1 81 ? -8.191 3.233 10.618 1.00 83.50 81 ALA A O 1
ATOM 592 N N . GLY A 1 82 ? -7.810 4.981 9.269 1.00 78.94 82 GLY A N 1
ATOM 593 C CA . GLY A 1 82 ? -6.828 5.629 10.146 1.00 78.94 82 GLY A CA 1
ATOM 594 C C . GLY A 1 82 ? -5.506 4.859 10.267 1.00 78.94 82 GLY A C 1
ATOM 595 O O . GLY A 1 82 ? -4.651 5.207 11.079 1.00 78.94 82 GLY A O 1
ATOM 596 N N . ALA A 1 83 ? -5.311 3.831 9.442 1.00 78.25 83 ALA A N 1
ATOM 597 C CA . ALA A 1 83 ? -4.167 2.935 9.492 1.00 78.25 83 ALA A CA 1
ATOM 598 C C . ALA A 1 83 ? -2.856 3.642 9.139 1.00 78.25 83 ALA A C 1
ATOM 600 O O . ALA A 1 83 ? -1.832 3.343 9.742 1.00 78.25 83 ALA A O 1
ATOM 601 N N . LEU A 1 84 ? -2.881 4.634 8.243 1.00 73.94 84 LEU A N 1
ATOM 602 C CA . LEU A 1 84 ? -1.688 5.422 7.904 1.00 73.94 84 LEU A CA 1
ATOM 603 C C . LEU A 1 84 ? -1.140 6.229 9.093 1.00 73.94 84 LEU A C 1
ATOM 605 O O . LEU A 1 84 ? 0.062 6.453 9.165 1.00 73.94 84 LEU A O 1
ATOM 609 N N . ALA A 1 85 ? -1.994 6.626 10.042 1.00 69.75 85 ALA A N 1
ATOM 610 C CA . ALA A 1 85 ? -1.560 7.332 11.248 1.00 69.75 85 ALA A CA 1
ATOM 611 C C . ALA A 1 85 ? -0.980 6.381 12.314 1.00 69.75 85 ALA A C 1
ATOM 613 O O . ALA A 1 85 ? -0.158 6.797 13.126 1.00 69.75 85 ALA A O 1
ATOM 614 N N . GLY A 1 86 ? -1.402 5.109 12.315 1.00 62.41 86 GLY A N 1
ATOM 615 C CA . GLY A 1 86 ? -0.972 4.095 13.2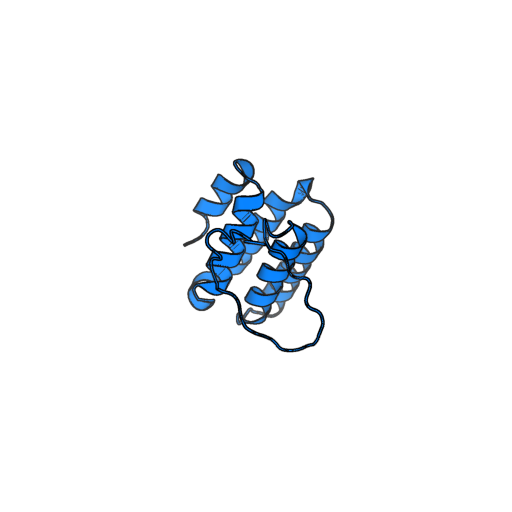87 1.00 62.41 86 GLY A CA 1
ATOM 616 C C . GLY A 1 86 ? 0.162 3.178 12.816 1.00 62.41 86 GLY A C 1
ATOM 617 O O . GLY A 1 86 ? 0.832 2.574 13.646 1.00 62.41 86 GLY A O 1
ATOM 618 N N . ALA A 1 87 ? 0.398 3.071 11.505 1.00 63.25 87 ALA A N 1
ATOM 619 C CA . ALA A 1 87 ? 1.324 2.102 10.911 1.00 63.25 87 ALA A CA 1
ATOM 620 C C . ALA A 1 87 ? 2.820 2.451 11.042 1.00 63.25 87 ALA A C 1
ATOM 622 O O . ALA A 1 87 ? 3.677 1.664 10.643 1.00 63.25 87 ALA A O 1
ATOM 623 N N . GLY A 1 88 ? 3.159 3.614 11.604 1.00 66.94 88 GLY A N 1
ATOM 624 C CA . GLY A 1 88 ? 4.544 4.073 11.713 1.00 66.94 88 GLY A CA 1
ATOM 625 C C . GLY A 1 88 ? 5.208 4.348 10.353 1.00 66.94 88 GLY A C 1
ATOM 626 O O . GLY A 1 88 ? 4.580 4.310 9.296 1.00 66.94 88 GLY A O 1
ATOM 627 N N . GLY A 1 89 ? 6.511 4.651 10.373 1.00 73.06 89 GLY A N 1
ATOM 628 C CA . GLY A 1 89 ? 7.257 5.040 9.166 1.00 73.06 89 GLY A CA 1
ATOM 629 C C . GLY A 1 89 ? 7.497 3.908 8.156 1.00 73.06 89 GLY A C 1
ATOM 630 O O . GLY A 1 89 ? 7.763 4.189 6.988 1.00 73.06 89 GLY A O 1
ATOM 631 N N . GLY A 1 90 ? 7.384 2.642 8.578 1.00 78.12 90 GLY A N 1
ATOM 632 C CA . GLY A 1 90 ? 7.633 1.467 7.731 1.00 78.12 90 GLY A CA 1
ATOM 633 C C . GLY A 1 90 ? 6.654 1.367 6.562 1.00 78.12 90 GLY A C 1
ATOM 634 O O . GLY A 1 90 ? 7.075 1.340 5.403 1.00 78.12 90 GLY A O 1
ATOM 635 N N . LEU A 1 91 ? 5.349 1.429 6.849 1.00 82.19 91 LEU 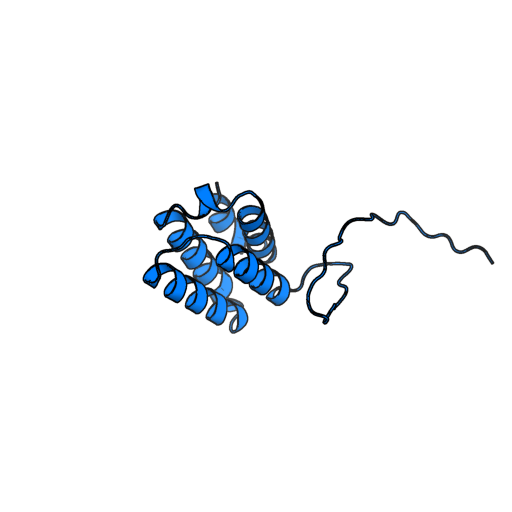A N 1
ATOM 636 C CA . LEU A 1 91 ? 4.307 1.390 5.820 1.00 82.19 91 LEU A CA 1
ATOM 637 C C . LEU A 1 91 ? 4.373 2.593 4.874 1.00 82.19 91 LEU A C 1
ATOM 639 O O . LEU A 1 91 ? 4.260 2.423 3.661 1.00 82.19 91 LEU A O 1
ATOM 643 N N . ALA A 1 92 ? 4.575 3.802 5.406 1.00 82.25 92 ALA A N 1
ATOM 644 C CA . ALA A 1 92 ? 4.676 5.011 4.587 1.00 82.25 92 ALA A CA 1
ATOM 645 C C . ALA A 1 92 ? 5.870 4.943 3.618 1.00 82.25 92 ALA A C 1
ATOM 647 O O . ALA A 1 92 ? 5.742 5.293 2.443 1.00 82.25 92 ALA A O 1
ATOM 648 N N . SER A 1 93 ? 7.011 4.425 4.084 1.00 82.31 93 SER A N 1
ATOM 649 C CA . SER A 1 93 ? 8.201 4.204 3.257 1.00 82.31 93 SER A CA 1
ATOM 650 C C . SER A 1 93 ? 7.962 3.143 2.175 1.00 82.31 93 SER A C 1
ATOM 652 O O . SER A 1 93 ? 8.269 3.375 1.005 1.00 82.31 93 SER A O 1
ATOM 654 N N . ALA A 1 94 ? 7.337 2.014 2.528 1.00 84.69 94 ALA A N 1
ATOM 655 C CA . ALA A 1 94 ? 7.008 0.953 1.576 1.00 84.69 94 ALA A CA 1
ATOM 656 C C . ALA A 1 94 ? 6.037 1.432 0.482 1.00 84.69 94 ALA A C 1
ATOM 658 O O . ALA A 1 94 ? 6.267 1.185 -0.703 1.00 84.69 94 ALA A O 1
ATOM 659 N N . LEU A 1 95 ? 4.990 2.175 0.862 1.00 85.69 95 LEU A N 1
ATOM 660 C CA . LEU A 1 95 ? 4.051 2.782 -0.084 1.00 85.69 95 LEU A CA 1
ATOM 661 C C . LEU A 1 95 ? 4.741 3.817 -0.977 1.00 85.69 95 LEU A C 1
ATOM 663 O O . LEU A 1 95 ? 4.505 3.818 -2.180 1.00 85.69 95 LEU A O 1
ATOM 667 N N . SER A 1 96 ? 5.626 4.650 -0.424 1.00 84.25 96 SER A N 1
ATOM 668 C CA . SER A 1 96 ? 6.387 5.638 -1.202 1.00 84.25 96 SER A CA 1
ATOM 669 C C . SER A 1 96 ? 7.305 4.974 -2.227 1.00 84.25 96 SER A C 1
ATOM 671 O O . SER A 1 96 ? 7.370 5.417 -3.371 1.00 84.25 96 SER A O 1
ATOM 673 N N . ALA A 1 97 ? 7.980 3.885 -1.850 1.00 84.88 97 ALA A N 1
ATOM 674 C CA . ALA A 1 97 ? 8.836 3.127 -2.756 1.00 84.88 97 ALA A CA 1
ATOM 675 C C . ALA A 1 97 ? 8.025 2.469 -3.887 1.00 84.88 97 ALA A C 1
ATOM 677 O O . ALA A 1 97 ? 8.411 2.560 -5.054 1.00 84.88 97 ALA A O 1
ATOM 678 N N . LEU A 1 98 ? 6.868 1.874 -3.565 1.00 84.50 98 LEU A N 1
ATOM 679 C CA . LEU A 1 98 ? 5.953 1.320 -4.566 1.00 84.50 98 LEU A CA 1
ATOM 680 C C . LEU A 1 98 ? 5.410 2.411 -5.498 1.00 84.50 98 LEU A C 1
ATOM 682 O O . LEU A 1 98 ? 5.434 2.241 -6.714 1.00 84.50 98 LEU A O 1
ATOM 686 N N . ILE A 1 99 ? 4.977 3.549 -4.954 1.00 85.94 99 ILE A N 1
ATOM 687 C CA . ILE A 1 99 ? 4.465 4.677 -5.738 1.00 85.94 99 ILE A CA 1
ATOM 688 C C . ILE A 1 99 ? 5.554 5.252 -6.652 1.00 85.94 99 ILE A C 1
ATOM 690 O O . ILE A 1 99 ? 5.301 5.501 -7.830 1.00 85.94 99 ILE A O 1
ATOM 694 N N . GLY A 1 100 ? 6.779 5.395 -6.143 1.00 82.69 100 GLY A N 1
ATOM 695 C CA . GLY A 1 100 ? 7.930 5.864 -6.912 1.00 82.69 100 GLY A CA 1
ATOM 696 C C . GLY A 1 100 ? 8.288 4.951 -8.087 1.00 82.69 100 GLY A C 1
ATOM 697 O O . GLY A 1 100 ? 8.758 5.440 -9.114 1.00 82.69 100 GLY A O 1
ATOM 698 N N . SER A 1 101 ? 7.994 3.648 -7.997 1.00 82.56 101 SER A N 1
ATOM 699 C CA . SER A 1 101 ? 8.198 2.713 -9.114 1.00 82.56 101 SER A CA 1
ATOM 700 C C . SER A 1 101 ? 7.313 3.009 -10.333 1.00 82.56 101 SER A C 1
ATOM 702 O O . SER A 1 101 ? 7.663 2.623 -11.447 1.00 82.56 101 SER A O 1
ATOM 704 N N . PHE A 1 102 ? 6.213 3.754 -10.153 1.00 78.94 102 PHE A N 1
ATOM 705 C CA . PHE A 1 102 ? 5.355 4.219 -11.248 1.00 78.94 102 PHE A CA 1
ATOM 706 C C . PHE A 1 102 ? 5.865 5.498 -11.933 1.00 78.94 102 PHE A C 1
ATOM 708 O O . PHE A 1 102 ? 5.266 5.952 -12.913 1.00 78.94 102 PHE A O 1
ATOM 715 N N . GLY A 1 103 ? 6.947 6.108 -11.437 1.00 78.88 103 GLY A N 1
ATOM 716 C CA . GLY A 1 103 ? 7.462 7.375 -11.952 1.00 78.88 103 GLY A CA 1
ATOM 717 C C . GLY A 1 103 ? 6.407 8.486 -11.903 1.00 78.88 103 GLY A C 1
ATOM 718 O O . GLY A 1 103 ? 5.703 8.643 -10.908 1.00 78.88 103 GLY A O 1
ATOM 719 N N . ALA A 1 104 ? 6.254 9.235 -12.999 1.00 76.88 104 ALA A N 1
ATOM 720 C CA . ALA A 1 104 ? 5.313 10.359 -13.085 1.00 76.88 104 ALA A CA 1
ATOM 721 C C . ALA A 1 104 ? 3.837 9.965 -12.860 1.00 76.88 104 ALA A C 1
ATOM 723 O O . ALA A 1 104 ? 3.034 10.793 -12.439 1.00 76.88 104 ALA A O 1
ATOM 724 N N . LEU A 1 105 ? 3.467 8.700 -13.096 1.00 74.31 105 LEU A N 1
ATOM 725 C CA . LEU A 1 105 ? 2.103 8.215 -12.850 1.00 74.31 105 LEU A CA 1
ATOM 726 C C . LEU A 1 105 ? 1.791 8.072 -11.350 1.00 74.31 105 LEU A C 1
ATOM 728 O O . LEU A 1 105 ? 0.623 8.018 -10.969 1.00 74.31 105 LEU A O 1
ATOM 732 N N . GLY A 1 106 ? 2.824 8.017 -10.503 1.00 73.69 106 GLY A N 1
ATOM 733 C CA . GLY A 1 106 ? 2.705 7.911 -9.052 1.00 73.69 106 GLY A CA 1
ATOM 734 C C . GLY A 1 106 ? 2.566 9.250 -8.322 1.00 73.69 106 GLY A C 1
ATOM 735 O O . GLY A 1 106 ? 2.129 9.257 -7.177 1.00 73.69 106 GLY A O 1
ATOM 736 N N . GLU A 1 107 ? 2.873 10.389 -8.952 1.00 76.38 107 GLU A N 1
ATOM 737 C CA . GLU A 1 107 ? 2.810 11.716 -8.309 1.00 76.38 107 GLU A CA 1
ATOM 738 C C . GLU A 1 107 ? 1.477 12.041 -7.608 1.00 76.38 107 GLU A C 1
ATOM 740 O O . GLU A 1 107 ? 1.506 12.445 -6.441 1.00 76.38 107 GLU A O 1
ATOM 745 N N . PRO A 1 108 ? 0.297 11.829 -8.227 1.00 75.69 108 PRO A N 1
ATOM 746 C CA . PRO A 1 108 ? -0.966 12.086 -7.538 1.00 75.69 108 PRO A CA 1
ATOM 747 C C . PRO A 1 108 ? -1.187 11.162 -6.332 1.00 75.69 108 PRO A C 1
ATOM 749 O O . PRO A 1 108 ? -1.871 11.554 -5.392 1.00 75.69 108 PRO A O 1
ATOM 752 N N . LEU A 1 109 ? -0.598 9.960 -6.325 1.00 77.69 109 LEU A N 1
ATOM 753 C CA . LEU A 1 109 ? -0.661 9.038 -5.187 1.00 77.69 109 LEU A CA 1
ATOM 754 C C . LEU A 1 109 ? 0.293 9.453 -4.066 1.00 77.69 109 LEU A C 1
ATOM 756 O O . LEU A 1 109 ? -0.050 9.314 -2.895 1.00 77.69 109 LEU A O 1
ATOM 760 N N . ALA A 1 110 ? 1.464 9.991 -4.412 1.00 77.44 110 ALA A N 1
ATOM 761 C CA . ALA A 1 110 ? 2.414 10.515 -3.436 1.00 77.44 110 ALA A CA 1
ATOM 762 C C . ALA A 1 110 ? 1.796 11.662 -2.621 1.00 77.44 110 ALA A C 1
ATOM 764 O O . ALA A 1 110 ? 1.981 11.720 -1.411 1.00 77.44 110 ALA A O 1
ATOM 765 N N . ALA A 1 111 ? 0.965 12.499 -3.251 1.00 79.81 111 ALA A N 1
ATOM 766 C CA . ALA A 1 111 ? 0.212 13.559 -2.573 1.00 79.81 111 ALA A CA 1
ATOM 767 C C . ALA A 1 111 ? -0.891 13.049 -1.617 1.00 79.81 111 ALA A C 1
ATOM 769 O O . ALA A 1 111 ? -1.463 13.835 -0.861 1.00 79.81 111 ALA A O 1
ATOM 770 N N . MET A 1 112 ? -1.233 11.754 -1.658 1.00 75.56 112 MET A N 1
ATOM 771 C CA . MET A 1 112 ? -2.210 11.136 -0.751 1.00 75.56 112 MET A CA 1
ATOM 772 C C . MET A 1 112 ? -1.573 10.543 0.511 1.00 75.56 112 MET A C 1
ATOM 774 O O . MET A 1 112 ? -2.312 10.191 1.437 1.00 75.56 112 MET A O 1
ATOM 778 N N . LEU A 1 113 ? -0.244 10.411 0.538 1.00 74.75 113 LEU A N 1
ATOM 779 C CA . LEU A 1 113 ? 0.507 9.998 1.720 1.00 74.75 113 LEU A CA 1
ATOM 780 C C . LEU A 1 113 ? 0.669 11.181 2.699 1.00 74.75 113 LEU A C 1
ATO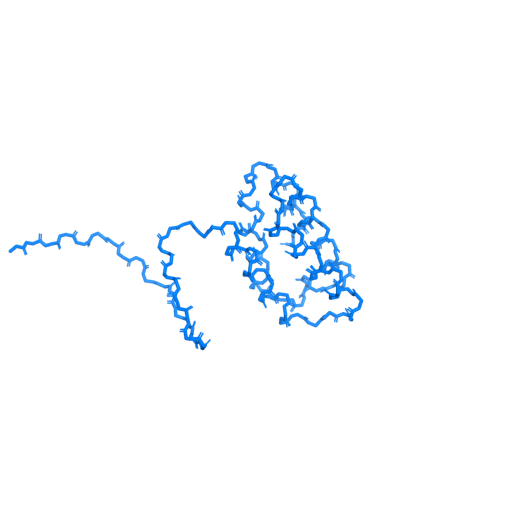M 782 O O . LEU A 1 113 ? 0.675 12.331 2.254 1.00 74.75 113 LEU A O 1
ATOM 786 N N . PRO A 1 114 ? 0.719 10.914 4.019 1.00 62.31 114 PRO A N 1
ATOM 787 C CA . PRO A 1 114 ? 0.909 11.940 5.045 1.00 62.31 114 PRO A CA 1
ATOM 788 C C . PRO A 1 114 ? 2.313 12.558 5.040 1.00 62.31 114 PRO A C 1
ATOM 790 O O . PRO A 1 114 ? 3.273 11.865 4.630 1.00 62.31 114 PRO A O 1
#

Solvent-accessible surface area (backbone atoms only — not comparable to full-atom values): 7128 Å² total; per-residue (Å²): 137,86,82,86,78,73,88,79,85,82,85,86,86,89,85,85,82,97,73,87,82,87,74,89,67,77,81,49,71,61,56,30,51,51,46,37,50,57,41,54,70,74,38,87,60,59,71,70,59,43,54,53,42,52,54,37,57,54,50,37,74,73,38,76,90,54,23,64,66,34,52,46,48,39,54,50,52,36,52,77,68,49,33,67,80,71,42,52,69,62,38,57,49,31,49,49,54,43,35,54,73,52,48,83,74,17,51,76,53,58,72,71,54,134

Sequence (114 aa):
MAINIGSQHAGVINNAEGNQTVHIGNATYNALVDRVREEVRNVPLPPAVRAEVDAELDAVGGDPSQAVGRVGRVVGLLRSAGALAGAGGGLASALSALIGSFGALGEPLAAMLP

Organism: NCBI:txid543527

Secondary structure (DSSP, 8-state):
----------------SS------S---HHHHHHHHHHHHHTS---HHHHHHHHHHHHHHTT-TTTHHHHHHHHHHHHHHTTHHHHSHHHHHHHHHHHHHTTGGGGHHHHTT--

pLDDT: mean 70.83, std 18.71, range [33.56, 89.25]

Nearest PDB structures (foldseek):
  7p6u-assembly1_C  TM=7.502E-01  e=5.368E+00  Thermus thermophilus
  6xs4-assembly1_B  TM=3.391E-01  e=2.015E+00  Enterobacter cloacae subsp. cloacae ATCC 13047
  8id7-assembly1_A  TM=3.536E-01  e=3.667E+00  Escherichia coli str. K-12 substr. MG1655

Foldseek 3Di:
DDDPDPDDPDDDDDDDDDDDDDDPDDDPLLSLLVQLVVLLVPFDFDPVLSVLLVVLSVVLNPDVVCNLVSLLVNLVSCVVRVRLVVSPPSNLVSSVSSLCVVPPSSVVVNVSHD

Mean predicted aligned error: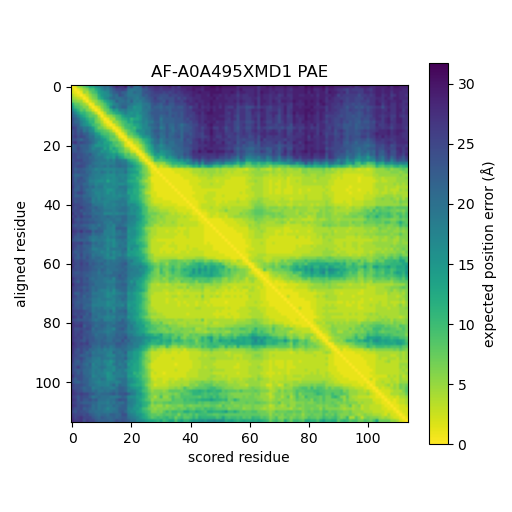 11.43 Å